Protein AF-A0A965LGE6-F1 (afdb_monomer)

Solvent-accessible surface area (backbone atoms only — not comparable to full-atom values): 7096 Å² total; per-residue (Å²): 130,88,76,41,63,78,42,72,48,79,42,98,88,73,46,72,41,36,24,31,54,34,82,45,62,78,86,65,87,62,80,83,65,53,78,44,79,48,80,63,63,84,90,28,40,38,84,82,60,49,56,52,49,69,73,63,50,60,56,52,52,52,53,29,59,79,68,71,45,60,31,37,34,43,39,49,29,47,43,71,94,57,45,70,60,79,61,67,84,86,47,100,65,82,71,85,61,98,61,73,18,64,54,37,47,52,52,51,53,53,52,72,70,66,121

Foldseek 3Di:
DPFADWDWDQDPPLGIWIKGKDWAAPDPPDPDFAEDEDEADLVQAADPSPSQCPPVVVVVRVVCVVVRHTHIYIGIHHHNPWDQFPFDPPDPDTDGDPDTTSNVVSVVVVVVVVD

Radius of gyration: 15.3 Å; Cα contacts (8 Å, |Δi|>4): 181; chains: 1; bounding box: 31×31×47 Å

pLDDT: mean 90.87, std 11.67, range [43.16, 98.5]

Mean predicted aligned error: 4.77 Å

Structure (mmCIF, N/CA/C/O backbone):
data_AF-A0A965LGE6-F1
#
_entry.id   AF-A0A965LGE6-F1
#
loop_
_atom_site.group_PDB
_atom_site.id
_atom_site.type_symbol
_atom_site.label_atom_id
_atom_site.label_alt_id
_atom_site.label_comp_id
_atom_site.label_asym_id
_atom_site.label_entity_id
_atom_site.label_seq_id
_atom_site.pdbx_PDB_ins_code
_atom_site.Cartn_x
_atom_site.Cartn_y
_atom_site.Cartn_z
_atom_site.occupancy
_atom_site.B_iso_or_equiv
_atom_site.auth_seq_id
_atom_site.auth_comp_id
_atom_site.auth_asym_id
_atom_site.auth_atom_id
_atom_site.pdbx_PDB_model_num
ATOM 1 N N . MET A 1 1 ? -2.539 16.277 11.673 1.00 43.16 1 MET A N 1
ATOM 2 C CA . MET A 1 1 ? -2.707 14.890 11.189 1.00 43.16 1 MET A CA 1
ATOM 3 C C . MET A 1 1 ? -1.702 14.023 11.932 1.00 43.16 1 MET A C 1
ATOM 5 O O . MET A 1 1 ? -0.510 14.255 11.779 1.00 43.16 1 MET A O 1
ATOM 9 N N . LYS A 1 2 ? -2.141 13.120 12.819 1.00 43.91 2 LYS A N 1
ATOM 10 C CA . LYS A 1 2 ? -1.217 12.179 13.468 1.00 43.91 2 LYS A CA 1
ATOM 11 C C . LYS A 1 2 ? -0.845 11.135 12.417 1.00 43.91 2 LYS A C 1
ATOM 13 O O . LYS A 1 2 ? -1.670 10.303 12.062 1.00 43.91 2 LYS A O 1
ATOM 18 N N . THR A 1 3 ? 0.344 11.239 11.839 1.00 55.09 3 THR A N 1
ATOM 19 C CA . THR A 1 3 ? 0.859 10.208 10.939 1.00 55.09 3 THR A CA 1
ATOM 20 C C . THR A 1 3 ? 1.190 8.998 11.818 1.00 55.09 3 THR A C 1
ATOM 22 O O . THR A 1 3 ? 2.031 9.102 12.705 1.00 55.09 3 THR A O 1
ATOM 25 N N . GLY A 1 4 ? 0.470 7.877 11.665 1.00 63.53 4 GLY A N 1
ATOM 26 C CA . GLY A 1 4 ? 0.713 6.656 12.461 1.00 63.53 4 GLY A CA 1
ATOM 27 C C . GLY A 1 4 ? 2.171 6.201 12.362 1.00 63.53 4 GLY A C 1
ATOM 28 O O . GLY A 1 4 ? 2.849 6.616 11.430 1.00 63.53 4 GLY A O 1
ATOM 29 N N . GLU A 1 5 ? 2.689 5.413 13.300 1.00 79.94 5 GLU A N 1
ATOM 30 C CA . GLU A 1 5 ? 4.118 5.063 13.353 1.00 79.94 5 GLU A CA 1
ATOM 31 C C . GLU A 1 5 ? 4.647 4.476 12.025 1.00 79.94 5 GLU A C 1
ATOM 33 O O . GLU A 1 5 ? 3.932 3.796 11.283 1.00 79.94 5 GLU A O 1
ATOM 38 N N . GLY A 1 6 ? 5.898 4.807 11.691 1.00 87.44 6 GLY A N 1
ATOM 39 C CA . GLY A 1 6 ? 6.606 4.230 10.553 1.00 87.44 6 GLY A CA 1
ATOM 40 C C . GLY A 1 6 ? 7.057 2.812 10.870 1.00 87.44 6 GLY A C 1
ATOM 41 O O . GLY A 1 6 ? 7.953 2.634 11.685 1.00 87.44 6 GLY A O 1
ATOM 42 N N . LEU A 1 7 ? 6.473 1.817 10.208 1.00 94.56 7 LEU A N 1
ATOM 43 C CA . LEU A 1 7 ? 6.777 0.407 10.438 1.00 94.56 7 LEU A CA 1
ATOM 44 C C . LEU A 1 7 ? 7.584 -0.182 9.276 1.00 94.56 7 LEU A C 1
ATOM 46 O O . LEU A 1 7 ? 7.480 0.260 8.130 1.00 94.56 7 LEU A O 1
ATOM 50 N N . LEU A 1 8 ? 8.393 -1.197 9.573 1.00 96.69 8 LEU A N 1
ATOM 51 C CA . LEU A 1 8 ? 9.144 -1.964 8.584 1.00 96.69 8 LEU A CA 1
ATOM 52 C C . LEU A 1 8 ? 8.792 -3.439 8.738 1.00 96.69 8 LEU A C 1
ATOM 54 O O . LEU A 1 8 ? 9.110 -4.054 9.752 1.00 96.69 8 LEU A O 1
ATOM 58 N N . PHE A 1 9 ? 8.158 -4.016 7.723 1.00 97.06 9 PHE A N 1
ATOM 59 C CA . PHE A 1 9 ? 7.922 -5.452 7.685 1.00 97.06 9 PHE A CA 1
ATOM 60 C C . PHE A 1 9 ? 9.160 -6.167 7.149 1.00 97.06 9 PHE A C 1
ATOM 62 O O . PHE A 1 9 ? 9.767 -5.699 6.183 1.00 97.06 9 PHE A O 1
ATOM 69 N N . VAL A 1 10 ? 9.529 -7.298 7.754 1.00 97.12 10 VAL A N 1
ATOM 70 C CA . VAL A 1 10 ? 10.665 -8.126 7.335 1.00 97.12 10 VAL A CA 1
ATOM 71 C C . VAL A 1 10 ? 10.183 -9.556 7.139 1.00 97.12 10 VAL A C 1
ATOM 73 O O . VAL A 1 10 ? 9.724 -10.200 8.076 1.00 97.12 10 VAL A O 1
ATOM 76 N N . HIS A 1 11 ? 10.326 -10.055 5.917 1.00 96.94 11 HIS A N 1
ATOM 77 C CA . HIS A 1 11 ? 10.011 -11.421 5.535 1.00 96.94 11 HIS A CA 1
ATOM 78 C C . HIS A 1 11 ? 11.291 -12.147 5.098 1.00 96.94 11 HIS A C 1
ATOM 80 O O . HIS A 1 11 ? 11.998 -11.642 4.217 1.00 96.94 11 HIS A O 1
ATOM 86 N N . PRO A 1 12 ? 11.583 -13.347 5.632 1.00 94.69 12 PRO A N 1
ATOM 87 C CA . PRO A 1 12 ? 12.863 -14.028 5.416 1.00 94.69 12 PRO A CA 1
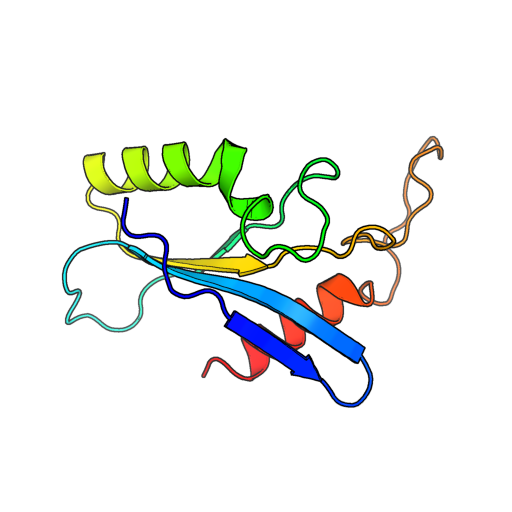ATOM 88 C C . PRO A 1 12 ? 13.162 -14.312 3.938 1.00 94.69 12 PRO A C 1
ATOM 90 O O . PRO A 1 12 ? 14.312 -14.226 3.523 1.00 94.69 12 PRO A O 1
ATOM 93 N N . ALA A 1 13 ? 12.134 -14.595 3.131 1.00 95.50 13 ALA A N 1
ATOM 94 C CA . ALA A 1 13 ? 12.298 -14.914 1.710 1.00 95.50 13 ALA A CA 1
ATOM 95 C C . ALA A 1 13 ? 11.981 -13.755 0.747 1.00 95.50 13 ALA A C 1
ATOM 97 O O . ALA A 1 13 ? 12.425 -13.769 -0.395 1.00 95.50 13 ALA A O 1
ATOM 98 N N . LEU A 1 14 ? 11.195 -12.758 1.175 1.00 94.56 14 LEU A N 1
ATOM 99 C CA . LEU A 1 14 ? 10.662 -11.720 0.270 1.00 94.56 14 LEU A CA 1
ATOM 100 C C . LEU A 1 14 ? 11.362 -10.364 0.459 1.00 94.56 14 LEU A C 1
ATOM 102 O O . LEU A 1 14 ? 11.278 -9.478 -0.400 1.00 94.56 14 LEU A O 1
ATOM 106 N N . GLY A 1 15 ? 12.101 -10.209 1.561 1.00 95.56 15 GLY A N 1
ATOM 107 C CA . GLY A 1 15 ? 12.823 -8.995 1.910 1.00 95.56 15 GLY A CA 1
ATOM 108 C C . GLY A 1 15 ? 12.027 -8.116 2.866 1.00 95.56 15 GLY A C 1
ATOM 109 O O . GLY A 1 15 ? 11.386 -8.611 3.787 1.00 95.56 15 GLY A O 1
ATOM 110 N N . ARG A 1 16 ? 12.104 -6.797 2.681 1.00 97.12 16 ARG A N 1
ATOM 111 C CA . ARG A 1 16 ? 11.504 -5.815 3.591 1.00 97.12 16 ARG A CA 1
ATOM 112 C C . ARG A 1 16 ? 10.567 -4.854 2.869 1.00 97.12 16 ARG A C 1
ATOM 114 O O . ARG A 1 16 ? 10.817 -4.537 1.706 1.00 97.12 16 ARG A O 1
ATOM 121 N N . LEU A 1 17 ? 9.544 -4.372 3.571 1.00 98.06 17 LEU A N 1
ATOM 122 C CA . LEU A 1 17 ? 8.581 -3.394 3.062 1.00 98.06 17 LEU A CA 1
ATOM 123 C C . LEU A 1 17 ? 8.287 -2.330 4.130 1.00 98.06 17 LEU A C 1
ATOM 125 O O . LEU A 1 17 ? 7.729 -2.673 5.176 1.00 98.06 17 LEU A O 1
ATOM 129 N N . PRO A 1 18 ? 8.663 -1.057 3.914 1.00 98.19 18 PRO A N 1
ATOM 130 C CA . PRO A 1 18 ? 8.205 0.037 4.762 1.00 98.19 18 PRO A CA 1
ATOM 131 C C . PRO A 1 18 ? 6.693 0.217 4.612 1.00 98.19 18 PRO A C 1
ATOM 133 O O . PRO A 1 18 ? 6.161 0.117 3.506 1.00 98.19 18 PRO A O 1
ATOM 136 N N . TYR A 1 19 ? 5.989 0.477 5.706 1.00 97.81 19 TYR A N 1
ATOM 137 C CA . TYR A 1 19 ? 4.556 0.745 5.680 1.00 97.81 19 TYR A CA 1
ATOM 138 C C . TYR A 1 19 ? 4.113 1.647 6.828 1.00 97.81 19 TYR A C 1
ATOM 140 O O . TYR A 1 19 ? 4.819 1.836 7.824 1.00 97.81 19 TYR A O 1
ATOM 148 N N . ARG A 1 20 ? 2.910 2.203 6.682 1.00 96.69 20 ARG A N 1
ATOM 149 C CA . ARG A 1 20 ? 2.225 2.984 7.713 1.00 96.69 20 ARG A CA 1
ATOM 150 C C . ARG A 1 20 ? 0.932 2.293 8.082 1.00 96.69 20 ARG A C 1
ATOM 152 O O . ARG A 1 20 ? 0.171 1.894 7.201 1.00 96.69 20 ARG A O 1
ATOM 159 N N . TRP A 1 21 ? 0.703 2.185 9.384 1.00 94.25 21 TRP A N 1
ATOM 160 C CA . TRP A 1 21 ? -0.555 1.728 9.948 1.00 94.25 21 TRP A CA 1
ATOM 161 C C . TRP A 1 21 ? -1.212 2.891 10.681 1.00 94.25 21 TRP A C 1
ATOM 163 O O . TRP A 1 21 ? -0.655 3.424 11.641 1.00 94.25 21 TRP A O 1
ATOM 173 N N . ILE A 1 22 ? -2.379 3.323 10.216 1.00 92.75 22 ILE A N 1
ATOM 174 C CA . ILE A 1 22 ? -3.093 4.464 10.791 1.00 92.75 22 ILE A CA 1
ATOM 175 C C . ILE A 1 22 ? -4.459 3.983 11.261 1.00 92.75 22 ILE A C 1
ATOM 177 O O . ILE A 1 22 ? -5.250 3.481 10.472 1.00 92.75 22 ILE A O 1
ATOM 181 N N . ARG A 1 23 ? -4.746 4.144 12.553 1.00 90.88 23 ARG A N 1
ATOM 182 C CA . ARG A 1 23 ? -6.109 4.028 13.081 1.00 90.88 23 ARG A CA 1
ATOM 183 C C . ARG A 1 23 ? -6.756 5.408 12.999 1.00 90.88 23 ARG A C 1
ATOM 185 O O . ARG A 1 23 ? -6.232 6.356 13.581 1.00 90.88 23 ARG A O 1
ATOM 192 N N . HIS A 1 24 ? -7.855 5.512 12.261 1.00 91.50 24 HIS A N 1
ATOM 193 C CA . HIS A 1 24 ? -8.638 6.737 12.098 1.00 91.50 24 HIS A CA 1
ATOM 194 C C . HIS A 1 24 ? -10.010 6.596 12.769 1.00 91.50 24 HIS A C 1
ATOM 196 O O . HIS A 1 24 ? -10.588 5.509 12.761 1.00 91.50 24 HIS A O 1
ATOM 202 N N . GLY A 1 25 ? -10.528 7.696 13.323 1.00 87.44 25 GLY A N 1
ATOM 203 C CA . GLY A 1 25 ? -11.768 7.737 14.108 1.00 87.44 25 GLY A CA 1
ATOM 204 C C . GLY A 1 25 ? -11.548 7.571 15.621 1.00 87.44 25 GLY A C 1
ATOM 205 O O . GLY A 1 25 ? -10.547 7.008 16.069 1.00 87.44 25 GLY A O 1
ATOM 206 N N . ARG A 1 26 ? -12.478 8.109 16.424 1.00 71.25 26 ARG A N 1
ATOM 207 C CA . ARG A 1 26 ? -12.466 7.985 17.893 1.00 71.25 26 ARG A CA 1
ATOM 208 C C . ARG A 1 26 ? -13.026 6.636 18.318 1.00 71.25 26 ARG A C 1
ATOM 210 O O . ARG A 1 26 ? -13.966 6.162 17.695 1.00 71.25 26 ARG A O 1
ATOM 217 N N . ASP A 1 27 ? -12.418 6.082 19.364 1.00 63.66 27 ASP A N 1
ATOM 218 C CA . ASP A 1 27 ? -12.715 4.826 20.058 1.00 63.66 27 ASP A CA 1
ATOM 219 C C . ASP A 1 27 ? -14.067 4.192 19.734 1.00 63.66 27 ASP A C 1
ATOM 221 O O . ASP A 1 27 ? -15.029 4.254 20.493 1.00 63.66 27 ASP A O 1
ATOM 225 N N . ALA A 1 28 ? -14.096 3.500 18.599 1.00 55.62 28 ALA A N 1
ATOM 226 C CA . ALA A 1 28 ? -14.972 2.369 18.435 1.00 55.62 28 ALA A CA 1
ATOM 227 C C . ALA A 1 28 ? -14.510 1.327 19.465 1.00 55.62 28 ALA A C 1
ATOM 229 O O . ALA A 1 28 ? -13.569 0.573 19.221 1.00 55.62 28 ALA A O 1
ATOM 230 N N . GLU A 1 29 ? -15.153 1.313 20.635 1.00 55.53 29 GLU A N 1
ATOM 231 C CA . GLU A 1 29 ? -15.225 0.121 21.496 1.00 55.53 29 GLU A CA 1
ATOM 232 C C . GLU A 1 29 ? -15.813 -1.076 20.717 1.00 55.53 29 GLU A C 1
ATOM 234 O O . GLU A 1 29 ? -15.675 -2.233 21.108 1.00 55.53 29 GLU A O 1
ATOM 239 N N . THR A 1 30 ? -16.438 -0.798 19.570 1.00 57.06 30 THR A N 1
ATOM 240 C CA . THR A 1 30 ? -16.938 -1.756 18.597 1.00 57.06 30 THR A CA 1
ATOM 241 C C . THR A 1 30 ? -15.821 -2.273 17.691 1.00 57.06 30 THR A C 1
ATOM 243 O O . THR A 1 30 ? -15.449 -1.688 16.675 1.00 57.06 30 THR A O 1
ATOM 246 N N . ASN A 1 31 ? -15.308 -3.439 18.066 1.00 64.88 31 ASN A N 1
ATOM 247 C CA . ASN A 1 31 ? -14.536 -4.313 17.193 1.00 64.88 31 ASN A CA 1
ATOM 248 C C . ASN A 1 31 ? -15.522 -5.119 16.312 1.00 64.88 31 ASN A C 1
ATOM 250 O O . ASN A 1 31 ? -16.514 -5.607 16.863 1.00 64.88 31 ASN A O 1
ATOM 254 N N . PRO A 1 32 ? -15.296 -5.312 14.995 1.00 80.44 32 PRO A N 1
ATOM 255 C CA . PRO A 1 32 ? -14.130 -4.922 14.192 1.00 80.44 32 PRO A CA 1
ATOM 256 C C . PRO A 1 32 ? -14.322 -3.657 13.327 1.00 80.44 32 PRO A C 1
ATOM 258 O O . PRO A 1 32 ? -15.389 -3.424 12.758 1.00 80.44 32 PRO A O 1
ATOM 261 N N . LEU A 1 33 ? -13.245 -2.875 13.168 1.00 89.12 33 LEU A N 1
ATOM 262 C CA . LEU A 1 33 ? -13.164 -1.760 12.212 1.00 89.12 33 LEU A CA 1
ATOM 263 C C . LEU A 1 33 ? -12.787 -2.249 10.799 1.00 89.12 33 LEU A C 1
ATOM 265 O O . LEU A 1 33 ? -11.995 -3.185 10.672 1.00 89.12 33 LEU A O 1
ATOM 269 N N . PRO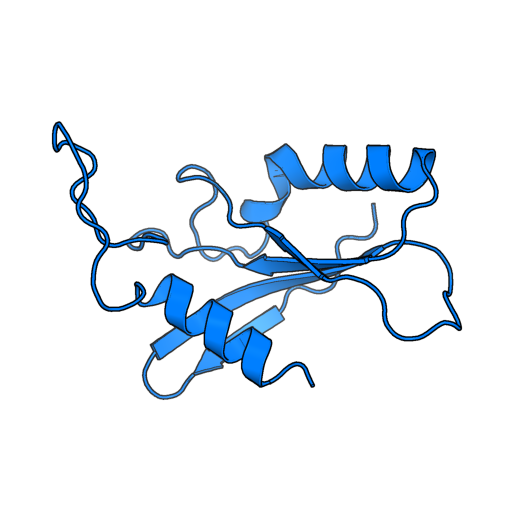 A 1 34 ? -13.271 -1.592 9.726 1.00 92.44 34 PRO A N 1
ATOM 270 C CA . PRO A 1 34 ? -12.863 -1.923 8.365 1.00 92.44 34 PRO A CA 1
ATOM 271 C C . PRO A 1 34 ? -11.391 -1.573 8.113 1.00 92.44 34 PRO A C 1
ATOM 273 O O . PRO A 1 34 ? -10.847 -0.626 8.687 1.00 92.44 34 PRO A O 1
ATOM 276 N N . LEU A 1 35 ? -10.764 -2.320 7.201 1.00 93.38 35 LEU A N 1
ATOM 277 C CA . LEU A 1 35 ? -9.430 -2.036 6.683 1.00 93.38 35 LEU A CA 1
ATOM 278 C C . LEU A 1 35 ? -9.517 -1.357 5.314 1.00 93.38 35 LEU A C 1
ATOM 280 O O . LEU A 1 35 ? -10.141 -1.869 4.387 1.00 93.38 35 LEU A O 1
ATOM 284 N N . VAL A 1 36 ? -8.796 -0.253 5.170 1.00 95.88 36 VAL A N 1
ATOM 285 C CA . VAL A 1 36 ? -8.463 0.383 3.899 1.00 95.88 36 VAL A CA 1
ATOM 286 C C . VAL A 1 36 ? -7.017 0.026 3.560 1.00 95.88 36 VAL A C 1
ATOM 288 O O . VAL A 1 36 ? -6.089 0.442 4.253 1.00 95.88 36 VAL A O 1
ATOM 291 N N . LEU A 1 37 ? -6.808 -0.741 2.490 1.00 97.56 37 LEU A N 1
ATOM 292 C CA . LEU A 1 37 ? -5.484 -0.950 1.901 1.00 97.56 37 LEU A CA 1
ATOM 293 C C . LEU A 1 37 ? -5.258 0.095 0.804 1.00 97.56 37 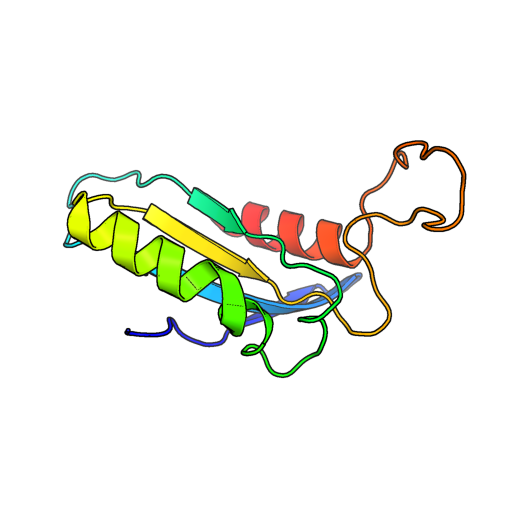LEU A C 1
ATOM 295 O O . LEU A 1 37 ? -5.971 0.101 -0.198 1.00 97.56 37 LEU A O 1
ATOM 299 N N . PHE A 1 38 ? -4.259 0.959 0.977 1.00 97.81 38 PHE A N 1
ATOM 300 C CA . PHE A 1 38 ? -3.910 1.988 0.000 1.00 97.81 38 PHE A CA 1
ATOM 301 C C . PHE A 1 38 ? -2.581 1.674 -0.691 1.00 97.81 38 PHE A C 1
ATOM 303 O O . PHE A 1 38 ? -1.517 1.741 -0.078 1.00 97.81 38 PHE A O 1
ATOM 310 N N . LEU A 1 39 ? -2.646 1.365 -1.988 1.00 98.06 39 LEU A N 1
ATOM 311 C CA . LEU A 1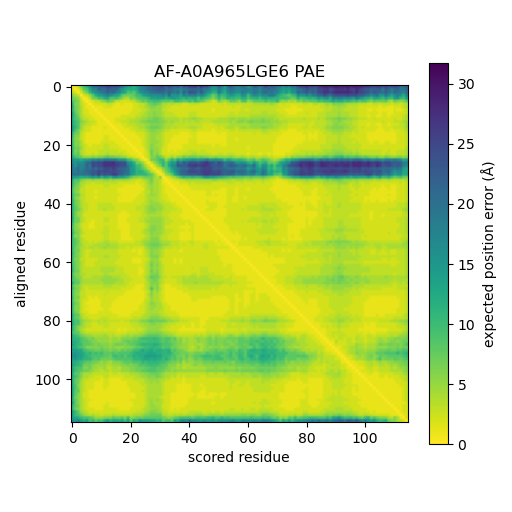 39 ? -1.481 1.157 -2.848 1.00 98.06 39 LEU A CA 1
ATOM 312 C C . LEU A 1 39 ? -1.226 2.423 -3.677 1.00 98.06 39 LEU A C 1
ATOM 314 O O . LEU A 1 39 ? -2.027 2.773 -4.541 1.00 98.06 39 LEU A O 1
ATOM 318 N N . HIS A 1 40 ? -0.120 3.113 -3.401 1.00 97.94 40 HIS A N 1
ATOM 319 C CA . HIS A 1 40 ? 0.226 4.384 -4.047 1.00 97.94 40 HIS A CA 1
ATOM 320 C C . HIS A 1 40 ? 0.708 4.218 -5.506 1.00 97.94 40 HIS A C 1
ATOM 322 O O . HIS A 1 40 ? 0.988 3.104 -5.966 1.00 97.94 40 HIS A O 1
ATOM 328 N N . GLY A 1 41 ? 0.844 5.339 -6.225 1.00 96.81 41 GLY A N 1
ATOM 329 C CA . GLY A 1 41 ? 1.316 5.397 -7.611 1.00 96.81 41 GLY A CA 1
ATOM 330 C C . GLY A 1 41 ? 2.842 5.310 -7.764 1.00 96.81 41 GLY A C 1
ATOM 331 O O . GLY A 1 41 ? 3.594 5.148 -6.811 1.00 96.81 41 GLY A O 1
ATOM 332 N N . ALA A 1 42 ? 3.357 5.399 -8.993 1.00 95.88 42 ALA A N 1
ATOM 333 C CA . ALA A 1 42 ? 4.802 5.263 -9.227 1.00 95.88 42 ALA A CA 1
ATOM 334 C C . ALA A 1 42 ? 5.645 6.388 -8.591 1.00 95.88 42 ALA A C 1
ATOM 336 O O . ALA A 1 42 ? 6.801 6.155 -8.253 1.00 95.88 42 ALA A O 1
ATOM 337 N N . GLY A 1 43 ? 5.075 7.588 -8.428 1.00 96.56 43 GLY A N 1
ATOM 338 C CA . GLY A 1 43 ? 5.790 8.778 -7.949 1.00 96.56 43 GLY A CA 1
ATOM 339 C C . GLY A 1 43 ? 6.128 8.766 -6.455 1.00 96.56 43 GLY A C 1
ATOM 340 O O . GLY A 1 43 ? 6.952 9.569 -6.006 1.00 96.56 43 GLY A O 1
ATOM 341 N N . GLU A 1 44 ? 5.511 7.863 -5.692 1.00 97.94 44 GLU A N 1
ATOM 342 C CA . GLU A 1 44 ? 5.720 7.736 -4.248 1.00 97.94 44 GLU A CA 1
ATOM 343 C C . GLU A 1 44 ? 6.531 6.499 -3.836 1.00 97.94 44 GLU A C 1
ATOM 345 O O . GLU A 1 44 ? 6.643 6.194 -2.642 1.00 97.94 44 GLU A O 1
ATOM 350 N N . ARG A 1 45 ? 7.120 5.794 -4.813 1.00 98.00 45 ARG A N 1
ATOM 351 C CA . ARG A 1 45 ? 8.076 4.717 -4.537 1.00 98.00 45 ARG A CA 1
ATOM 352 C C . ARG A 1 45 ? 9.269 5.236 -3.737 1.00 98.00 45 ARG A C 1
ATOM 354 O O . ARG A 1 45 ? 9.583 6.425 -3.753 1.00 98.00 45 ARG A O 1
ATOM 361 N N . GLY A 1 46 ? 9.903 4.324 -3.011 1.00 97.88 46 GLY A N 1
ATOM 362 C CA . GLY A 1 46 ? 11.107 4.628 -2.255 1.00 97.88 46 GLY A CA 1
ATOM 363 C C . GLY A 1 46 ? 11.247 3.772 -1.007 1.00 97.88 46 GLY A C 1
ATOM 364 O O . GLY A 1 46 ? 10.743 2.651 -0.929 1.00 97.88 46 GLY A O 1
ATOM 365 N N . SER A 1 47 ? 11.975 4.310 -0.034 1.00 97.19 47 SER A N 1
ATOM 366 C CA . SER A 1 47 ? 12.269 3.641 1.236 1.00 97.19 47 SER A CA 1
ATOM 367 C C . SER A 1 47 ? 12.193 4.568 2.451 1.00 97.19 47 SER A C 1
ATOM 369 O O . SER A 1 47 ? 12.633 4.185 3.532 1.00 97.19 47 SER A O 1
ATOM 371 N N . ASP A 1 48 ? 11.696 5.794 2.277 1.00 96.81 48 ASP A N 1
ATOM 372 C CA . ASP A 1 48 ? 11.620 6.803 3.342 1.00 96.81 48 ASP A CA 1
ATOM 373 C C . ASP A 1 48 ? 10.441 6.594 4.302 1.00 96.81 48 ASP A C 1
ATOM 375 O O . ASP A 1 48 ? 10.427 7.156 5.390 1.00 96.81 48 ASP A O 1
ATOM 379 N N . ASN A 1 49 ? 9.471 5.760 3.934 1.00 96.75 49 ASN A N 1
ATOM 380 C CA . ASN A 1 49 ? 8.227 5.511 4.653 1.00 96.75 49 ASN A CA 1
ATOM 381 C C . ASN A 1 49 ? 7.366 6.774 4.876 1.00 96.75 49 ASN A C 1
ATOM 383 O O . ASN A 1 49 ? 6.607 6.865 5.852 1.00 96.75 49 ASN A O 1
ATOM 387 N N . HIS A 1 50 ? 7.496 7.752 3.979 1.00 96.19 50 HIS A N 1
ATOM 388 C CA . HIS A 1 50 ? 6.784 9.025 4.004 1.00 96.19 50 HIS A CA 1
ATOM 389 C C . HIS A 1 50 ? 6.074 9.353 2.691 1.00 96.19 50 HIS A C 1
ATOM 391 O O . HIS A 1 50 ? 4.916 9.776 2.730 1.00 96.19 50 HIS A O 1
ATOM 397 N N . ARG A 1 51 ? 6.734 9.178 1.539 1.00 96.69 51 ARG A N 1
ATOM 398 C CA . ARG A 1 51 ? 6.203 9.657 0.250 1.00 96.69 51 ARG A CA 1
ATOM 399 C C . ARG A 1 51 ? 4.878 9.013 -0.126 1.00 96.69 51 ARG A C 1
ATOM 401 O O . ARG A 1 51 ? 4.033 9.688 -0.705 1.00 96.69 51 ARG A O 1
ATOM 408 N N . GLN A 1 52 ? 4.637 7.764 0.273 1.00 97.19 52 GLN A N 1
ATOM 409 C CA . GLN A 1 52 ? 3.369 7.078 0.014 1.00 97.19 52 GLN A CA 1
ATOM 410 C C . GLN A 1 52 ? 2.161 7.749 0.679 1.00 97.19 52 GLN A C 1
ATOM 412 O O . GLN A 1 52 ? 1.026 7.447 0.332 1.00 97.19 52 GLN A O 1
ATOM 417 N N . LEU A 1 53 ? 2.379 8.652 1.638 1.00 96.75 53 LEU A N 1
ATOM 418 C CA . LEU A 1 53 ? 1.316 9.404 2.298 1.00 96.75 53 LEU A CA 1
ATOM 419 C C . LEU A 1 53 ? 1.133 10.819 1.734 1.00 96.75 53 LEU A C 1
ATOM 421 O O . LEU A 1 53 ? 0.262 11.532 2.217 1.00 96.75 53 LEU A O 1
ATOM 425 N N . SER A 1 54 ? 1.950 11.275 0.782 1.00 93.81 54 SER A N 1
ATOM 426 C CA . SER A 1 54 ? 2.054 12.709 0.472 1.00 93.81 54 SER A CA 1
ATOM 427 C C . SER A 1 54 ? 0.857 13.288 -0.279 1.00 93.81 54 SER A C 1
ATOM 429 O O . SER A 1 54 ? 0.521 14.449 -0.058 1.00 93.81 54 SER A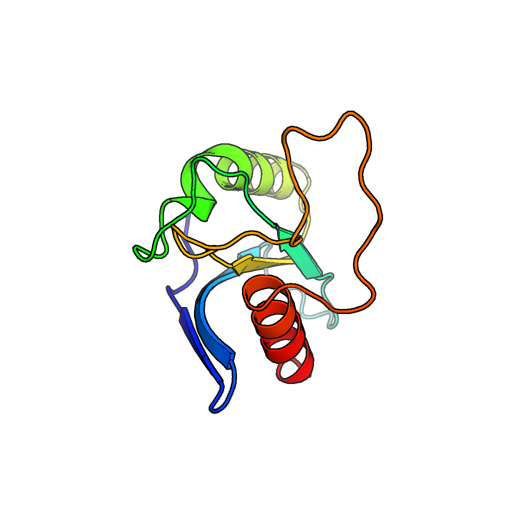 O 1
ATOM 431 N N . HIS A 1 55 ? 0.218 12.511 -1.157 1.00 92.62 55 HIS A N 1
ATOM 432 C CA . HIS A 1 55 ? -0.804 13.038 -2.066 1.00 92.62 55 HIS A CA 1
ATOM 433 C C . HIS A 1 55 ? -2.232 12.708 -1.619 1.00 92.62 55 HIS A C 1
ATOM 435 O O . HIS A 1 55 ? -3.000 13.609 -1.299 1.00 92.62 55 HIS A O 1
ATOM 441 N N . PHE A 1 56 ? -2.596 11.424 -1.569 1.00 93.81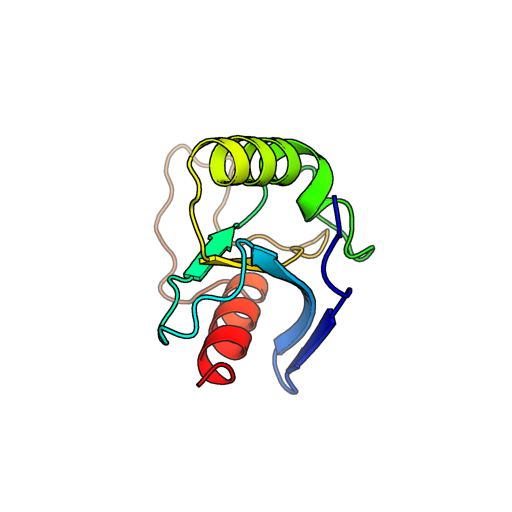 56 PHE A N 1
ATOM 442 C CA . PHE A 1 56 ? -3.995 11.016 -1.377 1.00 93.81 56 PHE A CA 1
ATOM 443 C C . PHE A 1 56 ? -4.428 10.921 0.094 1.00 93.81 56 PHE A C 1
ATOM 445 O O . PHE A 1 56 ? -5.546 11.286 0.457 1.00 93.81 56 PHE A O 1
ATOM 452 N N . VAL A 1 57 ? -3.542 10.435 0.965 1.00 95.50 57 VAL A N 1
ATOM 453 C CA . VAL A 1 57 ? -3.887 10.124 2.362 1.00 95.50 57 VAL A CA 1
ATOM 454 C C . VAL A 1 57 ? -4.379 11.342 3.170 1.00 95.50 57 VAL A C 1
ATOM 456 O O . VAL A 1 57 ? -5.325 11.170 3.940 1.00 95.50 57 VAL A O 1
ATOM 459 N N . PRO A 1 58 ? -3.837 12.569 3.016 1.00 95.19 58 PRO A N 1
ATOM 460 C CA . PRO A 1 58 ? -4.327 13.741 3.741 1.00 95.19 58 PRO A CA 1
ATOM 461 C C . PRO A 1 58 ? -5.781 14.073 3.412 1.00 95.19 58 PRO A C 1
ATOM 463 O O . PRO A 1 58 ? -6.566 14.348 4.320 1.00 95.19 58 PRO A O 1
ATOM 466 N N . GLU A 1 59 ? -6.157 13.985 2.135 1.00 95.94 59 GLU A N 1
ATOM 467 C CA . GLU A 1 59 ? -7.533 14.217 1.695 1.00 95.94 59 GLU A CA 1
ATOM 468 C C . GLU A 1 59 ? -8.475 13.120 2.203 1.00 95.94 59 GLU A C 1
ATOM 470 O O . GLU A 1 59 ? -9.555 13.429 2.711 1.00 95.94 59 GLU A O 1
ATOM 475 N N . LEU A 1 60 ? -8.051 11.851 2.131 1.00 95.44 60 LEU A N 1
ATOM 476 C CA . LEU A 1 60 ? -8.807 10.719 2.670 1.00 95.44 60 LEU A CA 1
ATOM 477 C C . LEU A 1 60 ? -9.123 10.916 4.158 1.00 95.44 60 LEU A C 1
ATOM 479 O O . LEU A 1 60 ? -10.287 10.826 4.547 1.00 95.44 60 LEU A O 1
ATOM 483 N N . LEU A 1 61 ? -8.110 11.204 4.986 1.00 94.69 61 LEU A N 1
ATOM 484 C CA . LEU A 1 61 ? -8.317 11.386 6.426 1.00 94.69 61 LEU A CA 1
ATOM 485 C C . LEU A 1 61 ? -9.172 12.623 6.727 1.00 94.69 61 LEU A C 1
ATOM 487 O O . LEU A 1 61 ? -10.021 12.569 7.612 1.00 94.69 61 LEU A O 1
ATOM 491 N N . GLY A 1 62 ? -8.996 13.718 5.980 1.00 94.94 62 GLY A N 1
ATOM 492 C CA . GLY A 1 62 ? -9.813 14.923 6.135 1.00 94.94 62 GLY A CA 1
ATOM 493 C C . GLY A 1 62 ? -11.295 14.677 5.836 1.00 94.94 62 GLY A C 1
ATOM 494 O O . GLY A 1 62 ? -12.158 15.060 6.627 1.00 94.94 62 GLY A O 1
ATOM 495 N N . LYS A 1 63 ? -11.604 13.983 4.731 1.00 95.62 63 LYS A N 1
ATOM 496 C CA . LYS A 1 63 ? -12.985 13.603 4.387 1.00 95.62 63 LYS A CA 1
ATOM 497 C C . LYS A 1 63 ? -13.575 12.625 5.397 1.00 95.62 63 LYS A C 1
ATOM 499 O O . LYS A 1 63 ? -14.725 12.786 5.795 1.00 95.62 63 LYS A O 1
ATOM 504 N N . ALA A 1 64 ? -12.789 11.640 5.823 1.00 94.12 64 ALA A N 1
ATOM 505 C CA . ALA A 1 64 ? -13.212 10.659 6.810 1.00 94.12 64 ALA A CA 1
ATOM 506 C C . ALA A 1 64 ? -13.551 11.297 8.160 1.00 94.12 64 ALA A C 1
ATOM 508 O O . ALA A 1 64 ? -14.564 10.943 8.754 1.00 94.12 64 ALA A O 1
ATOM 509 N N . GLU A 1 65 ? -12.741 12.251 8.624 1.00 93.19 65 GLU A N 1
ATOM 510 C CA . GLU A 1 65 ? -13.017 13.021 9.841 1.00 93.19 65 GLU A CA 1
ATOM 511 C C . GLU A 1 65 ? -14.347 13.776 9.727 1.00 93.19 65 GLU A C 1
ATOM 513 O O . GLU A 1 65 ? -15.208 13.641 10.592 1.00 93.19 65 GLU A O 1
ATOM 518 N N . GLY A 1 66 ? -14.558 14.505 8.623 1.00 92.81 66 GL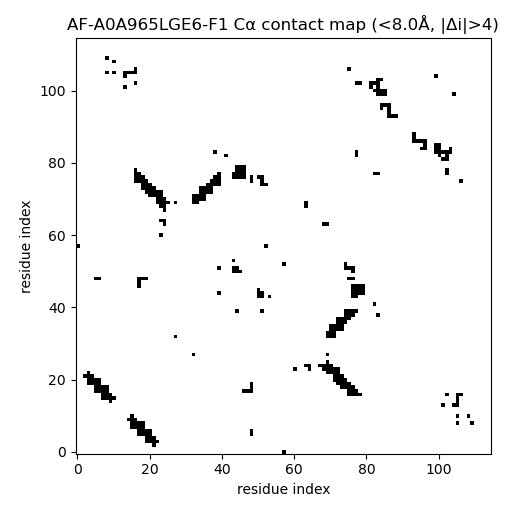Y A N 1
ATOM 519 C CA . GLY A 1 66 ? -15.795 15.259 8.390 1.00 92.81 66 GLY A CA 1
ATOM 520 C C . GLY A 1 66 ? -17.054 14.389 8.290 1.00 92.81 66 GLY A C 1
ATOM 521 O O . GLY A 1 66 ? -18.152 14.872 8.548 1.00 92.81 66 GLY A O 1
ATOM 522 N N . GLN A 1 67 ? -16.899 13.109 7.943 1.00 93.56 67 GLN A N 1
ATOM 523 C CA . GLN A 1 67 ? -17.985 12.128 7.863 1.00 93.56 67 GLN A CA 1
ATOM 524 C C . GLN A 1 67 ? -18.084 11.223 9.102 1.00 93.56 67 GLN A C 1
ATOM 526 O O . GLN A 1 67 ? -18.959 10.362 9.152 1.00 93.56 67 GLN A O 1
ATOM 531 N N . GLY A 1 68 ? -17.202 11.384 10.095 1.00 90.94 68 GLY A N 1
ATOM 532 C CA . GLY A 1 68 ? -17.172 10.529 11.284 1.00 90.94 68 GLY A CA 1
ATOM 533 C C . GLY A 1 68 ? -16.864 9.055 10.990 1.00 90.94 68 GLY A C 1
ATOM 534 O O . GLY A 1 68 ? -17.315 8.181 11.727 1.00 90.94 68 GLY A O 1
ATOM 535 N N . LEU A 1 69 ? -16.126 8.758 9.916 1.00 91.19 69 LEU A N 1
ATOM 536 C CA . LEU A 1 69 ? -15.754 7.389 9.553 1.00 91.19 69 LEU A CA 1
ATOM 537 C C . LEU A 1 69 ? -14.610 6.879 10.437 1.00 91.19 69 LEU A C 1
ATOM 539 O O . LEU A 1 69 ? -13.679 7.622 10.745 1.00 91.19 69 LEU A O 1
ATOM 543 N N . ALA A 1 70 ? -14.648 5.592 10.784 1.00 92.31 70 ALA A N 1
ATOM 544 C CA . ALA A 1 70 ? -13.594 4.913 11.533 1.00 92.31 70 ALA A CA 1
ATOM 545 C C . ALA A 1 70 ? -13.059 3.707 10.748 1.00 92.31 70 ALA A C 1
ATOM 547 O O . ALA A 1 70 ? -13.839 2.927 10.202 1.00 92.31 70 ALA A O 1
ATOM 548 N N . PHE A 1 71 ? -11.733 3.565 10.675 1.00 93.00 71 PHE A N 1
ATOM 549 C CA . PHE A 1 71 ? -11.066 2.482 9.943 1.00 93.00 71 PHE A CA 1
ATOM 550 C C . PHE A 1 71 ? -9.596 2.321 10.342 1.00 93.00 71 PHE A C 1
ATOM 552 O O . PHE A 1 71 ? -8.968 3.221 10.906 1.00 93.00 71 PHE A O 1
ATOM 559 N N . HIS A 1 72 ? -9.026 1.177 9.972 1.00 93.00 72 HIS A N 1
ATOM 560 C CA . HIS A 1 72 ? -7.587 1.000 9.831 1.00 93.00 72 HIS A CA 1
ATOM 561 C C . HIS A 1 72 ? -7.158 1.333 8.406 1.00 93.00 72 HIS A C 1
ATOM 563 O O . HIS A 1 72 ? -7.828 0.960 7.451 1.00 93.00 72 HIS A O 1
ATOM 569 N N . LEU A 1 73 ? -6.031 2.015 8.251 1.00 95.50 73 LEU A N 1
ATOM 570 C CA . LEU A 1 73 ? -5.386 2.263 6.969 1.00 95.50 73 LEU A CA 1
ATOM 571 C C . LEU A 1 73 ? -4.012 1.603 6.972 1.00 95.50 73 LEU A C 1
ATOM 573 O O . LEU A 1 73 ? -3.151 1.968 7.775 1.00 95.50 73 LEU A O 1
ATOM 577 N N . LEU A 1 74 ? -3.814 0.676 6.040 1.00 96.88 74 LEU A N 1
ATOM 578 C CA . LEU A 1 74 ? -2.517 0.112 5.696 1.00 96.88 74 LEU A CA 1
ATOM 579 C C . LEU A 1 74 ? -2.008 0.798 4.422 1.00 96.88 74 LEU A C 1
ATOM 581 O O . LEU A 1 74 ? -2.608 0.666 3.356 1.00 96.88 74 LEU A O 1
ATOM 585 N N . ALA A 1 75 ? -0.894 1.519 4.537 1.00 97.88 75 ALA A N 1
ATOM 586 C CA . ALA A 1 75 ? -0.242 2.226 3.434 1.00 97.88 75 ALA A CA 1
ATOM 587 C C . ALA A 1 75 ? 1.231 1.781 3.292 1.00 97.88 75 ALA A C 1
ATOM 589 O O . ALA A 1 75 ? 2.130 2.408 3.872 1.00 97.88 75 ALA A O 1
ATOM 590 N N . PRO A 1 76 ? 1.500 0.677 2.571 1.00 98.19 76 PRO A N 1
ATOM 591 C CA . PRO A 1 76 ? 2.851 0.224 2.253 1.00 98.19 76 PRO A CA 1
ATOM 592 C C . PRO A 1 76 ? 3.532 1.145 1.235 1.00 98.19 76 PRO A C 1
ATOM 594 O O . PRO A 1 76 ? 2.866 1.722 0.380 1.00 98.19 76 PRO A O 1
ATOM 597 N N . GLN A 1 77 ? 4.860 1.247 1.291 1.00 98.50 77 GLN A N 1
ATOM 598 C CA . GLN A 1 77 ? 5.670 1.935 0.287 1.00 98.50 77 GLN A CA 1
ATOM 599 C C . GLN A 1 77 ? 6.357 0.918 -0.629 1.00 98.50 77 GLN A C 1
ATOM 601 O O . GLN A 1 77 ? 7.214 0.147 -0.195 1.00 98.50 77 GLN A O 1
ATOM 606 N N . CYS A 1 78 ? 5.988 0.917 -1.908 1.00 98.38 78 CYS A N 1
ATOM 607 C CA . CYS A 1 78 ? 6.645 0.119 -2.935 1.00 98.38 78 CYS A CA 1
ATOM 608 C C . CYS A 1 78 ? 8.101 0.583 -3.113 1.00 98.38 78 CYS A C 1
ATOM 610 O O . CYS A 1 78 ? 8.335 1.782 -3.286 1.00 98.38 78 CYS A O 1
ATOM 612 N N . PRO A 1 79 ? 9.081 -0.338 -3.146 1.00 97.56 79 PRO A N 1
ATOM 613 C CA . PRO A 1 79 ? 10.466 0.005 -3.460 1.00 97.56 79 PRO A CA 1
ATOM 614 C C . PRO A 1 79 ? 10.625 0.667 -4.838 1.00 97.56 79 PRO A C 1
ATOM 616 O O . PRO A 1 79 ? 9.855 0.385 -5.758 1.00 97.56 79 PRO A O 1
ATOM 619 N N . GLU A 1 80 ? 11.670 1.487 -4.989 1.00 96.44 80 GLU A N 1
ATOM 620 C CA . GLU A 1 80 ? 11.993 2.254 -6.209 1.00 96.44 80 GLU A CA 1
ATOM 621 C C . GLU A 1 80 ? 11.994 1.396 -7.485 1.00 96.44 80 GLU A C 1
ATOM 623 O O . GLU A 1 80 ? 11.417 1.754 -8.512 1.00 96.44 80 GLU A O 1
ATOM 628 N N . ASN A 1 81 ? 12.605 0.216 -7.394 1.00 94.00 81 ASN A N 1
ATOM 629 C CA . ASN A 1 81 ? 12.809 -0.721 -8.494 1.00 94.00 81 ASN A CA 1
ATOM 630 C C . ASN A 1 81 ? 11.753 -1.836 -8.555 1.00 94.00 81 ASN A C 1
ATOM 632 O O . ASN A 1 81 ? 12.022 -2.899 -9.111 1.00 94.00 81 ASN A O 1
ATOM 636 N N . ALA A 1 82 ? 10.583 -1.628 -7.951 1.00 95.44 82 ALA A N 1
ATOM 637 C CA . ALA A 1 82 ? 9.513 -2.614 -7.897 1.00 95.44 82 ALA A CA 1
ATOM 638 C C . ALA A 1 82 ? 8.177 -2.026 -8.357 1.00 95.44 82 ALA A C 1
ATOM 640 O O . ALA A 1 82 ? 8.003 -0.813 -8.502 1.00 95.44 82 ALA A O 1
ATOM 641 N N . GLN A 1 83 ? 7.215 -2.914 -8.584 1.00 95.38 83 GLN A N 1
ATOM 642 C CA . GLN A 1 83 ? 5.843 -2.562 -8.923 1.00 95.38 83 GLN A CA 1
ATOM 643 C C . GLN A 1 83 ? 4.879 -3.408 -8.095 1.00 95.38 83 GLN A C 1
ATOM 645 O O . GLN A 1 83 ? 5.231 -4.484 -7.613 1.00 95.38 83 GLN A O 1
ATOM 650 N N . TRP A 1 84 ? 3.633 -2.959 -7.953 1.00 96.50 84 TRP A N 1
ATOM 651 C CA . TRP A 1 84 ? 2.580 -3.783 -7.349 1.00 96.50 84 TRP A CA 1
ATOM 652 C C . TRP A 1 84 ? 2.174 -4.962 -8.243 1.00 96.50 84 TRP A C 1
ATOM 654 O O . TRP A 1 84 ? 1.743 -5.996 -7.743 1.00 96.50 84 TRP A O 1
ATOM 664 N N . VAL A 1 85 ? 2.343 -4.824 -9.560 1.00 95.00 85 VAL A N 1
ATOM 665 C CA . VAL A 1 85 ? 2.046 -5.861 -10.553 1.00 95.00 85 VAL A CA 1
ATOM 666 C C . VAL A 1 85 ? 3.171 -5.881 -11.580 1.00 95.00 85 VAL A C 1
ATOM 668 O O . VAL A 1 85 ? 3.446 -4.855 -12.195 1.00 95.00 85 VAL A O 1
ATOM 671 N N . GLU A 1 86 ? 3.804 -7.037 -11.775 1.00 91.94 86 GLU A N 1
ATOM 672 C CA . GLU A 1 86 ? 4.884 -7.218 -12.753 1.00 91.94 86 GLU A CA 1
ATOM 673 C C . GLU A 1 86 ? 4.301 -7.339 -14.168 1.00 91.94 86 GLU A C 1
ATOM 675 O O . GLU A 1 86 ? 4.017 -8.431 -14.659 1.00 91.94 86 GLU A O 1
ATOM 680 N N . THR A 1 87 ? 4.073 -6.203 -14.822 1.00 90.62 87 THR A N 1
ATOM 681 C CA . THR A 1 87 ? 3.598 -6.147 -16.210 1.00 90.62 87 THR A CA 1
ATOM 682 C C . THR A 1 87 ? 4.389 -5.116 -17.004 1.00 90.62 87 THR A C 1
ATOM 684 O O . THR A 1 87 ? 4.903 -4.140 -16.461 1.00 90.62 87 THR A O 1
ATOM 687 N N . ASN A 1 88 ? 4.493 -5.318 -18.316 1.00 88.75 88 ASN A N 1
ATOM 688 C CA . ASN A 1 88 ? 5.094 -4.328 -19.199 1.00 88.75 88 ASN A CA 1
ATOM 689 C C . ASN A 1 88 ? 4.133 -3.142 -19.360 1.00 88.75 88 ASN A C 1
ATOM 691 O O . ASN A 1 88 ? 3.131 -3.254 -20.065 1.00 88.75 88 ASN A O 1
ATOM 695 N N . TRP A 1 89 ? 4.446 -2.010 -18.727 1.00 88.38 89 TRP A N 1
ATOM 696 C CA . TRP A 1 89 ? 3.624 -0.791 -18.767 1.00 88.38 89 TRP A CA 1
ATOM 697 C C . TRP A 1 89 ? 3.560 -0.138 -20.150 1.00 88.38 89 TRP A C 1
ATOM 699 O O . TRP A 1 89 ? 2.637 0.622 -20.416 1.00 88.38 89 TRP A O 1
ATOM 709 N N . SER A 1 90 ? 4.496 -0.462 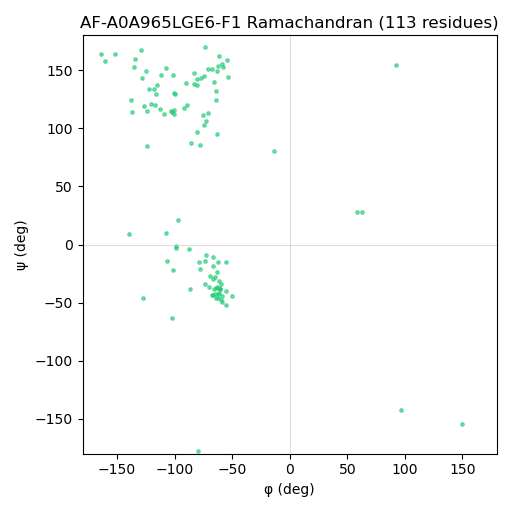-21.042 1.00 90.44 90 SER A N 1
ATOM 710 C CA . SER A 1 90 ? 4.492 0.021 -22.427 1.00 90.44 90 SER A CA 1
ATOM 711 C C . SER A 1 90 ? 3.677 -0.871 -23.367 1.00 90.44 90 SER A C 1
ATOM 713 O O . SER A 1 90 ? 3.577 -0.579 -24.557 1.00 90.44 90 SER A O 1
ATOM 715 N N . ALA A 1 91 ? 3.138 -1.992 -22.877 1.00 91.06 91 ALA A N 1
ATOM 716 C CA . ALA A 1 91 ? 2.338 -2.889 -23.698 1.00 91.06 91 ALA A CA 1
ATOM 717 C C . ALA A 1 91 ? 0.938 -2.300 -23.961 1.00 91.06 91 ALA A C 1
ATOM 719 O O . ALA A 1 91 ? 0.351 -1.703 -23.061 1.00 91.06 91 ALA A O 1
ATOM 720 N N . PRO A 1 92 ? 0.346 -2.536 -25.149 1.00 90.94 92 PRO A N 1
ATOM 721 C CA . PRO A 1 92 ? -1.004 -2.066 -25.487 1.00 90.94 92 PRO A CA 1
ATOM 722 C C . PRO A 1 92 ? -2.116 -2.742 -24.663 1.00 90.94 92 PRO A C 1
ATOM 724 O O . PRO A 1 92 ? -3.270 -2.330 -24.715 1.00 90.94 92 PRO A O 1
ATOM 727 N N . GLY A 1 93 ? -1.780 -3.793 -23.916 1.00 90.62 93 GLY A N 1
ATOM 728 C CA . GLY A 1 93 ? -2.662 -4.460 -22.973 1.00 90.62 93 GLY A CA 1
ATOM 729 C C . GLY A 1 93 ? -1.853 -5.281 -21.974 1.00 90.62 93 GLY A C 1
ATOM 730 O O . GLY A 1 93 ? -0.709 -5.660 -22.238 1.00 90.62 93 GLY A O 1
ATOM 731 N N . HIS A 1 94 ? -2.453 -5.567 -20.822 1.00 88.94 94 HIS A N 1
ATOM 732 C CA . HIS A 1 94 ? -1.799 -6.294 -19.738 1.00 88.94 94 HIS A CA 1
ATOM 733 C C . HIS A 1 94 ? -2.491 -7.633 -19.494 1.00 88.94 94 HIS A C 1
ATOM 735 O O . HIS A 1 94 ? -3.718 -7.718 -19.466 1.00 88.94 94 HIS A O 1
ATOM 741 N N . LYS A 1 95 ? -1.692 -8.681 -19.288 1.00 88.88 95 LYS A N 1
ATOM 742 C CA . LYS A 1 95 ? -2.165 -9.952 -18.736 1.00 88.88 95 LYS A CA 1
ATOM 743 C C . LYS A 1 95 ? -1.803 -9.975 -17.263 1.00 88.88 95 LYS A C 1
ATOM 745 O O . LYS A 1 95 ? -0.652 -9.716 -16.921 1.00 88.88 95 LYS A O 1
ATOM 750 N N . MET A 1 96 ? -2.778 -10.273 -16.412 1.00 90.19 96 MET A N 1
ATOM 751 C CA . MET A 1 96 ? -2.528 -10.415 -14.983 1.00 90.19 96 MET A CA 1
ATOM 752 C C . MET A 1 96 ? -1.586 -11.609 -14.755 1.00 90.19 96 MET A C 1
ATOM 754 O O . MET A 1 96 ? -1.900 -12.707 -15.222 1.00 90.19 96 MET A O 1
ATOM 758 N N . PRO A 1 97 ? -0.439 -11.421 -14.084 1.00 92.25 97 PRO A N 1
ATOM 759 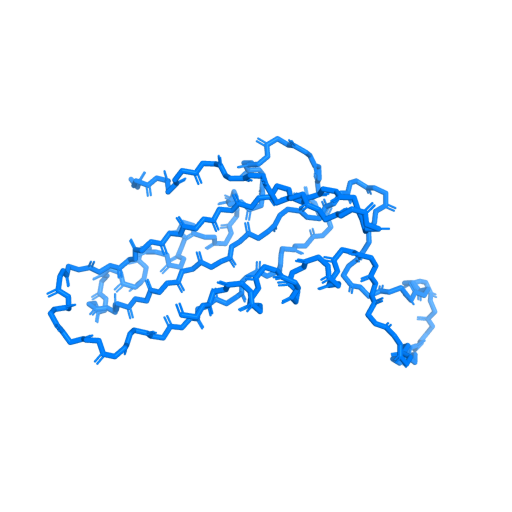C CA . PRO A 1 97 ? 0.429 -12.533 -13.727 1.00 92.25 97 PRO A CA 1
ATOM 760 C C . PRO A 1 97 ? -0.275 -13.499 -12.764 1.00 92.25 97 PRO A C 1
ATOM 762 O O . PRO A 1 97 ? -1.069 -13.081 -11.925 1.00 92.25 97 PRO A O 1
ATOM 765 N N . ASN A 1 98 ? 0.067 -14.788 -12.837 1.00 94.44 98 ASN A N 1
ATOM 766 C CA . ASN A 1 98 ? -0.473 -15.813 -11.929 1.00 94.44 98 ASN A CA 1
ATOM 767 C C . ASN A 1 98 ? 0.094 -15.724 -10.503 1.00 94.44 98 ASN A C 1
ATOM 769 O O . ASN A 1 98 ? -0.354 -16.453 -9.625 1.00 94.44 98 ASN A O 1
ATOM 773 N N . GLN A 1 99 ? 1.110 -14.887 -10.290 1.00 94.38 99 GLN A N 1
ATOM 774 C CA . GLN A 1 99 ? 1.748 -14.678 -8.997 1.00 94.38 99 GLN A CA 1
ATOM 775 C C . GLN A 1 99 ? 1.799 -13.182 -8.683 1.00 94.38 99 GLN A C 1
ATOM 777 O O . GLN A 1 99 ? 2.019 -12.382 -9.599 1.00 94.38 99 GLN A O 1
ATOM 782 N N . PRO A 1 100 ? 1.623 -12.785 -7.411 1.00 95.94 100 PRO A N 1
ATOM 783 C CA . PRO A 1 100 ? 1.801 -11.397 -7.013 1.00 95.94 100 PRO A CA 1
ATOM 784 C C . PRO A 1 100 ? 3.249 -10.956 -7.249 1.00 95.94 100 PRO A C 1
ATOM 786 O O . PRO A 1 100 ? 4.184 -11.760 -7.197 1.00 95.94 100 PRO A O 1
ATOM 789 N N . SER A 1 101 ? 3.454 -9.654 -7.460 1.00 96.44 101 SER A N 1
ATOM 790 C CA . SER A 1 101 ? 4.807 -9.100 -7.414 1.00 96.44 101 SER A CA 1
ATOM 791 C C . SER A 1 101 ? 5.418 -9.305 -6.028 1.00 96.44 101 SER A C 1
ATOM 793 O O . SER A 1 101 ? 4.706 -9.484 -5.036 1.00 96.44 101 SER A O 1
ATOM 795 N N . ARG A 1 102 ? 6.745 -9.193 -5.916 1.00 96.94 102 ARG A N 1
ATOM 796 C CA . ARG A 1 102 ? 7.421 -9.258 -4.610 1.00 96.94 102 ARG A CA 1
ATOM 797 C C . ARG A 1 102 ? 6.868 -8.223 -3.624 1.00 96.94 102 ARG A C 1
ATOM 799 O O . ARG A 1 102 ? 6.703 -8.529 -2.447 1.00 96.94 102 ARG A O 1
ATOM 806 N N . ALA A 1 103 ? 6.577 -7.009 -4.098 1.00 97.62 103 ALA A N 1
ATOM 807 C CA . ALA A 1 103 ? 6.023 -5.945 -3.266 1.00 97.62 103 ALA A CA 1
ATOM 808 C C . ALA A 1 103 ? 4.605 -6.288 -2.785 1.00 97.62 103 ALA A C 1
ATOM 810 O O . ALA A 1 103 ? 4.313 -6.132 -1.603 1.00 97.62 103 ALA A O 1
ATOM 811 N N . LEU A 1 104 ? 3.749 -6.813 -3.666 1.00 97.69 104 LEU A N 1
ATOM 812 C CA . LEU A 1 104 ? 2.386 -7.197 -3.303 1.00 97.69 104 LEU A CA 1
ATOM 813 C C . LEU A 1 104 ? 2.354 -8.434 -2.391 1.00 97.69 104 LEU A C 1
ATOM 815 O O . LEU A 1 104 ? 1.568 -8.475 -1.450 1.00 97.69 104 LEU A O 1
ATOM 819 N N . ALA A 1 105 ? 3.252 -9.398 -2.601 1.00 97.88 105 ALA A N 1
ATOM 820 C CA . ALA A 1 105 ? 3.407 -10.555 -1.721 1.00 97.88 105 ALA A CA 1
ATOM 821 C C . ALA A 1 105 ? 3.788 -10.141 -0.288 1.00 97.88 105 ALA A C 1
ATOM 823 O O . ALA A 1 105 ? 3.270 -10.696 0.676 1.00 97.88 105 ALA A O 1
ATOM 824 N N . LEU A 1 106 ? 4.645 -9.124 -0.130 1.00 98.00 106 LEU A N 1
ATOM 825 C CA . LEU A 1 106 ? 4.964 -8.557 1.186 1.00 98.00 106 LEU A CA 1
ATOM 826 C C . LEU A 1 106 ? 3.740 -7.900 1.844 1.00 98.00 106 LEU A C 1
ATOM 828 O O . LEU A 1 106 ? 3.574 -8.029 3.052 1.00 98.00 106 LEU A O 1
ATOM 832 N N . VAL A 1 107 ? 2.869 -7.236 1.074 1.00 98.06 107 VAL A N 1
ATOM 833 C CA . VAL A 1 107 ? 1.599 -6.692 1.594 1.00 98.06 107 VAL A CA 1
ATOM 834 C C . VAL A 1 107 ? 0.679 -7.810 2.073 1.00 98.06 107 VAL A C 1
ATOM 836 O O . VAL A 1 107 ? 0.142 -7.720 3.173 1.00 98.06 107 VAL A O 1
ATOM 839 N N . MET A 1 108 ? 0.523 -8.873 1.283 1.00 97.31 108 MET A N 1
ATOM 840 C CA . MET A 1 108 ? -0.274 -10.041 1.674 1.00 97.31 108 MET A CA 1
ATOM 841 C C . MET A 1 108 ? 0.265 -10.669 2.965 1.00 97.31 108 MET A C 1
ATOM 843 O O . MET A 1 108 ? -0.503 -10.900 3.892 1.00 97.31 108 MET A O 1
ATOM 847 N N . ALA A 1 109 ? 1.587 -10.826 3.081 1.00 97.31 109 ALA A N 1
ATOM 848 C CA . ALA A 1 109 ? 2.219 -11.337 4.294 1.00 97.31 109 ALA A CA 1
ATOM 849 C C . ALA A 1 109 ? 1.970 -10.439 5.526 1.00 97.31 109 ALA A C 1
ATOM 851 O O . ALA A 1 109 ? 1.738 -10.959 6.613 1.00 97.31 109 ALA A O 1
ATOM 852 N N . ILE A 1 110 ? 1.955 -9.105 5.380 1.00 96.31 110 ILE A N 1
ATOM 853 C CA . ILE A 1 110 ? 1.551 -8.194 6.472 1.00 96.31 110 ILE A CA 1
ATOM 854 C C . ILE A 1 110 ? 0.109 -8.492 6.904 1.00 96.31 110 ILE A C 1
ATOM 856 O O . ILE A 1 110 ? -0.160 -8.626 8.097 1.00 96.31 110 ILE A O 1
ATOM 860 N N . LEU A 1 111 ? -0.813 -8.625 5.947 1.00 95.31 111 LEU A N 1
ATOM 861 C CA . LEU A 1 111 ? -2.228 -8.889 6.228 1.00 95.31 111 LEU A CA 1
ATOM 862 C C . LEU A 1 111 ? -2.448 -10.238 6.915 1.00 95.31 111 LEU A C 1
ATOM 864 O O . LEU A 1 111 ? -3.280 -10.335 7.805 1.00 95.31 111 LEU A O 1
ATOM 868 N N . GLU A 1 112 ? -1.684 -11.265 6.553 1.00 94.56 112 GLU A N 1
ATOM 869 C CA . GLU A 1 112 ? -1.769 -12.588 7.181 1.00 94.56 112 GLU A CA 1
ATOM 870 C C . GLU A 1 112 ? -1.310 -12.588 8.647 1.00 94.56 112 GLU A C 1
ATOM 872 O O . GLU A 1 112 ? -1.810 -13.383 9.447 1.00 94.56 112 GLU A O 1
ATOM 877 N N . THR A 1 113 ? -0.380 -11.693 9.008 1.00 89.44 113 THR A N 1
ATOM 878 C CA . THR A 1 113 ? 0.039 -11.488 10.408 1.00 89.44 113 THR A CA 1
ATOM 879 C C . THR A 1 113 ? -0.955 -10.664 11.214 1.00 89.44 113 THR A C 1
ATOM 881 O O . THR A 1 113 ? -0.962 -10.743 12.442 1.00 89.44 113 THR A O 1
ATOM 884 N N . TRP A 1 114 ? -1.794 -9.883 10.536 1.00 80.12 114 TRP A N 1
ATOM 885 C CA . TRP A 1 114 ? -2.829 -9.081 11.161 1.00 80.12 114 TRP A CA 1
ATOM 886 C C . TRP A 1 114 ? -4.081 -9.943 11.360 1.00 80.12 114 TRP A C 1
ATOM 888 O O . TRP A 1 114 ? -4.951 -10.026 10.494 1.00 80.12 114 TRP A O 1
ATOM 898 N N . ARG A 1 115 ? -4.121 -10.639 12.499 1.00 59.78 115 ARG A N 1
ATOM 899 C CA . ARG A 1 115 ? -5.283 -11.387 12.994 1.00 59.78 115 ARG A CA 1
ATOM 900 C C . ARG A 1 115 ? -5.852 -10.731 14.239 1.00 59.78 115 ARG A C 1
ATOM 902 O O . ARG A 1 115 ? -5.037 -10.299 15.085 1.00 59.78 115 ARG A O 1
#

Nearest PDB structures (foldseek):
  7a3g-assembly1_B  TM=7.001E-01  e=2.044E-01  Homo sapiens
  6eot-assembly2_G  TM=6.951E-01  e=2.044E-01  Homo sapiens
  7svo-assembly1_C  TM=7.019E-01  e=2.469E-01  Homo sapiens
  6trw-assembly2_B  TM=5.976E-01  e=2.630E-01  Homo sapiens
  6eos-assembly2_D  TM=5.679E-01  e=4.634E-01  Homo sapiens

Secondary structure (DSSP, 8-state):
-----EEEEEETTTEEEEEEEEEESS---SSPPPEEE----GGG-SSSSSGGGSSHHHHHHHHHHHTT--EEEEEE---TT--SS---TTSSS-PPPSS--HHHHHHHHHHHH--

Sequence (115 aa):
MKTGEGLLFVHPALGRLPYRWIRHGRDAETNPLPLVLFLHGAGERGSDNHRQLSHFVPELLGKAEGQGLAFHLLAPQCPENAQWVETNWSAPGHKMPNQPSRALALVMAILETWR